Protein AF-A0A4Q4XS55-F1 (afdb_monomer_lite)

Structure (mmCIF, N/CA/C/O backbone):
data_AF-A0A4Q4XS55-F1
#
_entry.id   AF-A0A4Q4XS55-F1
#
loop_
_atom_site.group_PDB
_atom_site.id
_atom_site.type_symbol
_atom_site.label_atom_id
_atom_site.label_alt_id
_atom_site.label_comp_id
_atom_site.label_asym_id
_atom_site.label_entity_id
_atom_site.label_seq_id
_atom_site.pdbx_PDB_ins_code
_atom_site.Cartn_x
_atom_site.Cartn_y
_atom_site.Cartn_z
_atom_site.occupancy
_atom_site.B_iso_or_equiv
_atom_site.auth_seq_id
_atom_site.auth_comp_id
_atom_site.auth_asym_id
_atom_site.auth_atom_id
_atom_site.pdbx_PDB_model_num
ATOM 1 N N . MET A 1 1 ? -3.377 8.162 50.635 1.00 57.84 1 MET A N 1
ATOM 2 C CA . MET A 1 1 ? -3.568 8.774 49.298 1.00 57.84 1 MET A CA 1
ATOM 3 C C . MET A 1 1 ? -2.535 8.314 48.274 1.00 57.84 1 MET A C 1
ATOM 5 O O . MET A 1 1 ? -2.920 7.920 47.184 1.00 57.84 1 MET A O 1
ATOM 9 N N . GLU A 1 2 ? -1.249 8.269 48.618 1.00 65.62 2 GLU A N 1
ATOM 10 C CA . GLU A 1 2 ? -0.153 7.950 47.685 1.00 65.62 2 GLU A CA 1
ATOM 11 C C . GLU A 1 2 ? -0.251 6.569 46.993 1.00 65.62 2 GLU A C 1
ATOM 13 O O . GLU A 1 2 ? 0.018 6.439 45.800 1.00 65.62 2 GLU A O 1
ATOM 18 N N . LYS A 1 3 ? -0.722 5.535 47.710 1.00 62.97 3 LYS A N 1
ATOM 19 C CA . LYS A 1 3 ? -0.968 4.198 47.132 1.00 62.97 3 LYS A CA 1
ATOM 20 C C . LYS A 1 3 ? -2.084 4.194 46.081 1.00 62.97 3 LYS A C 1
ATOM 22 O O . LYS A 1 3 ? -1.952 3.507 45.076 1.00 62.97 3 LYS A O 1
ATOM 27 N N . LEU A 1 4 ? -3.148 4.976 46.283 1.00 60.25 4 LEU A N 1
ATOM 28 C CA . LEU A 1 4 ? -4.263 5.077 45.332 1.00 60.25 4 LEU A CA 1
ATOM 29 C C . LEU A 1 4 ? -3.828 5.777 44.042 1.00 60.25 4 LEU A C 1
ATOM 31 O O . LEU A 1 4 ? -4.192 5.325 42.964 1.00 60.25 4 LEU A O 1
ATOM 35 N N . ILE A 1 5 ? -2.981 6.804 44.145 1.00 70.75 5 ILE A N 1
ATOM 36 C CA . ILE A 1 5 ? -2.428 7.526 42.990 1.00 70.75 5 ILE A CA 1
ATOM 37 C C . ILE A 1 5 ? -1.509 6.617 42.163 1.00 70.75 5 ILE A C 1
ATOM 39 O O . ILE A 1 5 ? -1.615 6.598 40.941 1.00 70.75 5 ILE A O 1
ATOM 43 N N . LYS A 1 6 ? -0.663 5.794 42.801 1.00 67.81 6 LYS A N 1
ATOM 44 C CA . LYS A 1 6 ? 0.163 4.797 42.090 1.00 67.81 6 LYS A CA 1
ATOM 45 C C . LYS A 1 6 ? -0.668 3.711 41.403 1.00 67.81 6 LYS A C 1
ATOM 47 O O . LYS A 1 6 ? -0.314 3.297 40.303 1.00 67.81 6 LYS A O 1
ATOM 52 N N . VAL A 1 7 ? -1.764 3.262 42.019 1.00 64.25 7 VAL A N 1
ATOM 53 C CA . VAL A 1 7 ? -2.689 2.290 41.408 1.00 64.25 7 VAL A CA 1
ATOM 54 C C . VAL A 1 7 ? -3.425 2.915 40.221 1.00 64.25 7 VAL A C 1
ATOM 56 O O . VAL A 1 7 ? -3.478 2.299 39.162 1.00 64.25 7 VAL A O 1
ATOM 59 N N . PHE A 1 8 ? -3.905 4.155 40.350 1.00 55.75 8 PHE A N 1
ATOM 60 C CA . PHE A 1 8 ? -4.540 4.885 39.249 1.00 55.75 8 PHE A CA 1
ATOM 61 C C . PHE A 1 8 ? -3.567 5.170 38.102 1.00 55.75 8 PHE A C 1
ATOM 63 O O . PHE A 1 8 ? -3.923 4.963 36.950 1.00 55.75 8 PHE A O 1
ATOM 70 N N . ALA A 1 9 ? -2.329 5.574 38.395 1.00 56.72 9 ALA A N 1
ATOM 71 C CA . ALA A 1 9 ? -1.297 5.795 37.383 1.00 56.72 9 ALA A CA 1
ATOM 72 C C . ALA A 1 9 ? -0.903 4.491 36.673 1.00 56.72 9 ALA A C 1
ATOM 74 O O . ALA A 1 9 ? -0.764 4.477 35.453 1.00 56.72 9 ALA A O 1
ATOM 75 N N . LYS A 1 10 ? -0.796 3.376 37.410 1.00 55.19 10 LYS A N 1
ATOM 76 C CA . LYS A 1 10 ? -0.511 2.059 36.830 1.00 55.19 10 LYS A CA 1
ATOM 77 C C . LYS A 1 10 ? -1.661 1.574 35.943 1.00 55.19 10 LYS A C 1
ATOM 79 O O . LYS A 1 10 ? -1.410 1.207 34.802 1.00 55.19 10 LYS A O 1
ATOM 84 N N . LEU A 1 11 ? -2.910 1.684 36.401 1.00 51.47 11 LEU A N 1
ATOM 85 C CA . LEU A 1 11 ? -4.104 1.366 35.604 1.00 51.47 11 LEU A CA 1
ATOM 86 C C . LEU A 1 11 ? -4.275 2.304 34.398 1.00 51.47 11 LEU A C 1
ATOM 88 O O . LEU A 1 11 ? -4.671 1.852 33.328 1.00 51.47 11 LEU A O 1
ATOM 92 N N . SER A 1 12 ? -3.922 3.585 34.539 1.00 49.00 12 SER A N 1
ATOM 93 C CA . SER A 1 12 ? -3.910 4.568 33.451 1.00 49.00 12 SER A CA 1
ATOM 94 C C . SER A 1 12 ? -2.837 4.236 32.410 1.00 49.00 12 SER A C 1
ATOM 96 O O . SER A 1 12 ? -3.116 4.328 31.218 1.00 49.00 12 SER A O 1
ATOM 98 N N . SER A 1 13 ? -1.654 3.773 32.828 1.00 50.62 13 SER A N 1
ATOM 99 C CA . SER A 1 13 ? -0.593 3.311 31.916 1.00 50.62 13 SER A CA 1
ATOM 100 C C . SER A 1 13 ? -0.907 1.953 31.270 1.00 50.62 13 SER A C 1
ATOM 102 O O . SER A 1 13 ? -0.564 1.723 30.119 1.00 50.62 13 SER A O 1
ATOM 104 N N . GLU A 1 14 ? -1.647 1.072 31.951 1.00 44.12 14 GLU A N 1
ATOM 105 C CA . GLU A 1 14 ? -2.181 -0.173 31.369 1.00 44.12 14 GLU A CA 1
ATOM 106 C C . GLU A 1 14 ? -3.331 0.120 30.378 1.00 44.12 14 GLU A C 1
ATOM 108 O O . GLU A 1 14 ? -3.608 -0.663 29.464 1.00 44.12 14 GLU A O 1
ATOM 113 N N . SER A 1 15 ? -3.994 1.275 30.548 1.00 46.34 15 SER A N 1
ATOM 114 C CA . SER A 1 15 ? -5.015 1.827 29.649 1.00 46.34 15 SER A CA 1
ATOM 115 C C . SER A 1 15 ? -4.449 2.625 28.469 1.00 46.34 15 SER A C 1
ATOM 117 O O . SER A 1 15 ? -5.189 2.857 27.510 1.00 46.34 15 SER A O 1
ATOM 119 N N . GLU A 1 16 ? -3.130 2.877 28.424 1.00 45.38 16 GLU A N 1
ATOM 120 C CA . GLU A 1 16 ? -2.386 3.018 27.159 1.00 45.38 16 GLU A CA 1
ATOM 121 C C . GLU A 1 16 ? -2.316 1.654 26.452 1.00 45.38 16 GLU A C 1
ATOM 123 O O . GLU A 1 16 ? -1.281 1.172 25.986 1.00 45.38 16 GLU A O 1
ATOM 128 N N . ARG A 1 17 ? -3.470 0.987 26.353 1.00 49.78 17 ARG A N 1
ATOM 129 C CA . ARG A 1 17 ? -3.701 -0.078 25.400 1.00 49.78 17 ARG A CA 1
ATOM 130 C C . ARG A 1 17 ? -3.258 0.502 24.078 1.00 49.78 17 ARG A C 1
ATOM 132 O O . ARG A 1 17 ? -3.856 1.476 23.625 1.00 49.78 17 ARG A O 1
ATOM 139 N N . LYS A 1 18 ? -2.206 -0.081 23.497 1.00 51.03 18 LYS A N 1
ATOM 140 C CA . LYS A 1 18 ? -1.834 0.081 22.090 1.00 51.03 18 LYS A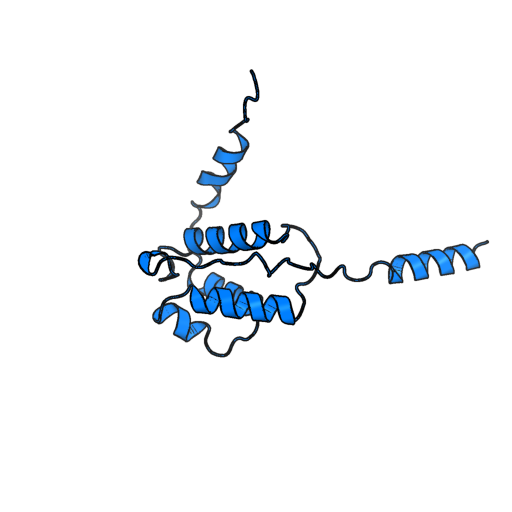 CA 1
ATOM 141 C C . LYS A 1 18 ? -3.144 0.118 21.314 1.00 51.03 18 LYS A C 1
ATOM 143 O O . LYS A 1 18 ? -3.775 -0.927 21.151 1.00 51.03 18 LYS A O 1
ATOM 148 N N . LYS A 1 19 ? -3.624 1.316 20.971 1.00 56.16 19 LYS A N 1
ATOM 149 C CA . LYS A 1 19 ? -4.870 1.453 20.228 1.00 56.16 19 LYS A CA 1
ATOM 150 C C . LYS A 1 19 ? -4.543 0.771 18.918 1.00 56.16 19 LYS A C 1
ATOM 152 O O . LYS A 1 19 ? -3.630 1.198 18.233 1.00 56.16 19 LYS A O 1
ATOM 157 N N . ASN A 1 20 ? -5.136 -0.379 18.648 1.00 55.50 20 ASN A N 1
ATOM 158 C CA . ASN A 1 20 ? -5.002 -0.963 17.327 1.00 55.50 20 ASN A CA 1
ATOM 159 C C . ASN A 1 20 ? -5.863 -0.098 16.407 1.00 55.50 20 ASN A C 1
ATOM 161 O O . ASN A 1 20 ? -6.996 0.230 16.771 1.00 55.50 20 ASN A O 1
ATOM 165 N N . THR A 1 21 ? -5.332 0.294 15.251 1.00 64.06 21 THR A N 1
ATOM 166 C CA . THR A 1 21 ? -6.159 0.928 14.224 1.00 64.06 21 THR A CA 1
ATOM 167 C C . THR A 1 21 ? -7.063 -0.162 13.683 1.00 64.06 21 THR A C 1
ATOM 169 O O . THR A 1 21 ? -6.572 -1.130 13.110 1.00 64.06 21 THR A O 1
ATOM 172 N N . TYR A 1 22 ? -8.368 -0.034 13.889 1.00 66.12 22 TYR A N 1
ATOM 173 C CA . TYR A 1 22 ? -9.334 -0.890 13.215 1.00 66.12 22 TYR A CA 1
ATOM 174 C C . TYR A 1 22 ? -9.725 -0.197 11.916 1.00 66.12 22 TYR A C 1
ATOM 176 O O . TYR A 1 22 ? -10.460 0.786 11.935 1.00 66.12 22 TYR A O 1
ATOM 184 N N . LEU A 1 23 ? -9.166 -0.68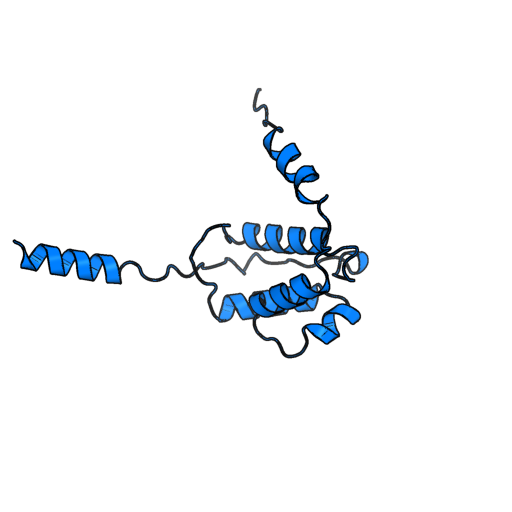1 10.808 1.00 81.69 23 LEU A N 1
ATOM 185 C CA . LEU A 1 23 ? -9.483 -0.179 9.476 1.00 81.69 23 LEU A CA 1
ATOM 186 C C . LEU A 1 23 ? -10.793 -0.795 8.985 1.00 81.69 23 LEU A C 1
ATOM 188 O O . LEU A 1 23 ? -11.012 -2.006 9.126 1.00 81.69 23 LEU A O 1
ATOM 192 N N . ASP A 1 24 ? -11.642 0.020 8.367 1.00 85.94 24 ASP A N 1
ATOM 193 C CA . ASP A 1 24 ? -12.903 -0.447 7.795 1.00 85.94 24 ASP A CA 1
ATOM 194 C C . ASP A 1 24 ? -12.689 -1.063 6.408 1.00 85.94 24 ASP A C 1
ATOM 196 O O . ASP A 1 24 ? -13.014 -0.507 5.358 1.00 85.94 24 ASP A O 1
ATOM 200 N N . TRP A 1 25 ? -12.115 -2.264 6.410 1.00 88.00 25 TRP A N 1
ATOM 201 C CA . TRP A 1 25 ? -11.822 -3.010 5.189 1.00 88.00 25 TRP A CA 1
ATOM 202 C C . TRP A 1 25 ? -13.056 -3.374 4.361 1.00 88.00 25 TRP A C 1
ATOM 204 O O . TRP A 1 25 ? -12.888 -3.793 3.218 1.00 88.00 25 TRP A O 1
ATOM 214 N N . LYS 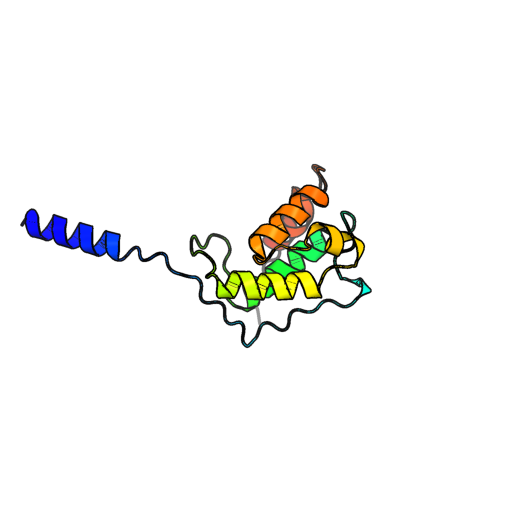A 1 26 ? -14.277 -3.245 4.900 1.00 86.75 26 LYS A N 1
ATOM 215 C CA . LYS A 1 26 ? -15.510 -3.500 4.139 1.00 86.75 26 LYS A CA 1
ATOM 216 C C . LYS A 1 26 ? -15.619 -2.568 2.929 1.00 86.75 26 LYS A C 1
ATOM 218 O O . LYS A 1 26 ? -16.174 -2.969 1.912 1.00 86.75 26 LYS A O 1
ATOM 223 N N . TYR A 1 27 ? -15.071 -1.359 3.040 1.00 79.75 27 TYR A N 1
ATOM 224 C CA . TYR A 1 27 ? -15.095 -0.341 1.990 1.00 79.75 27 TYR A CA 1
ATOM 225 C C . TYR A 1 27 ? -13.745 -0.187 1.277 1.00 79.75 27 TYR A C 1
ATOM 227 O O . TYR A 1 27 ? -13.547 0.769 0.534 1.00 79.75 27 TYR A O 1
ATOM 235 N N . PHE A 1 28 ? -12.804 -1.114 1.490 1.00 86.06 28 PHE A N 1
ATOM 236 C CA . PHE A 1 28 ? -11.510 -1.092 0.813 1.00 86.06 28 PHE A CA 1
ATOM 237 C C . PHE A 1 28 ? -11.582 -1.855 -0.517 1.00 86.06 28 PHE A C 1
ATOM 239 O O . PHE A 1 28 ? -11.294 -3.052 -0.572 1.00 86.06 28 PHE A O 1
ATOM 246 N N . ASP A 1 29 ? -11.946 -1.171 -1.599 1.00 84.19 29 ASP A N 1
ATOM 247 C CA . ASP A 1 29 ? -12.015 -1.732 -2.958 1.00 84.19 29 ASP A CA 1
ATOM 248 C C . ASP A 1 29 ? -10.816 -1.338 -3.844 1.00 84.19 29 ASP A C 1
ATOM 250 O O . ASP A 1 29 ? -10.854 -1.465 -5.069 1.00 84.19 29 ASP A O 1
ATOM 254 N N . PHE A 1 30 ? -9.724 -0.883 -3.219 1.00 89.19 30 PHE A N 1
ATOM 255 C CA . PHE A 1 30 ? -8.578 -0.296 -3.904 1.00 89.19 30 PHE A CA 1
ATOM 256 C C . PHE A 1 30 ? -7.955 -1.225 -4.949 1.00 89.19 30 PHE A C 1
ATOM 258 O O . PHE A 1 30 ? -7.210 -2.169 -4.649 1.00 89.19 30 PHE A O 1
ATOM 265 N N . LYS A 1 31 ? -8.205 -0.892 -6.213 1.00 91.75 31 LYS A N 1
ATOM 266 C CA . LYS A 1 31 ? -7.636 -1.575 -7.365 1.00 91.75 31 LYS A CA 1
ATOM 267 C C . LYS A 1 31 ? -7.337 -0.569 -8.463 1.00 91.75 31 LYS A C 1
ATOM 269 O O . LYS A 1 31 ? -8.221 0.074 -9.021 1.00 91.75 31 LYS A O 1
ATOM 274 N N . LEU A 1 32 ? -6.065 -0.455 -8.793 1.00 92.00 32 LEU A N 1
ATOM 275 C CA . LEU A 1 32 ? -5.577 0.338 -9.899 1.00 92.00 32 LEU A CA 1
ATOM 276 C C . LEU A 1 32 ? -5.819 -0.406 -11.213 1.00 92.00 32 LEU A C 1
ATOM 278 O O . LEU A 1 32 ? -5.734 -1.634 -11.296 1.00 92.00 32 LEU A O 1
ATOM 282 N N . SER A 1 33 ? -6.073 0.363 -12.270 1.00 92.94 33 SER A N 1
ATOM 283 C CA . SER A 1 33 ? -6.014 -0.162 -13.635 1.00 92.94 33 SER A CA 1
ATOM 284 C C . SER A 1 33 ? -4.610 -0.693 -13.941 1.00 92.94 33 SER A C 1
ATOM 286 O O . SER A 1 33 ? -3.623 -0.247 -13.355 1.00 92.94 33 SER A O 1
ATOM 288 N N . GLU A 1 34 ? -4.488 -1.621 -14.890 1.00 91.12 34 GLU A N 1
ATOM 289 C CA . GLU A 1 34 ? -3.199 -2.262 -15.189 1.00 91.12 34 GLU A CA 1
ATOM 290 C C . GLU A 1 34 ? -2.099 -1.268 -15.576 1.00 91.12 34 GLU A C 1
ATOM 292 O O . GLU A 1 34 ? -0.933 -1.452 -15.219 1.00 91.12 34 GLU A O 1
ATOM 297 N N . LYS A 1 35 ? -2.467 -0.185 -16.272 1.00 90.38 35 LYS A N 1
ATOM 298 C CA . LYS A 1 35 ? -1.562 0.920 -16.624 1.00 90.38 35 LYS A CA 1
ATOM 299 C C . LYS A 1 35 ? -1.044 1.700 -15.409 1.00 90.38 35 LYS A C 1
ATOM 301 O O . LYS A 1 35 ? 0.037 2.265 -15.484 1.00 90.38 35 LYS A O 1
ATOM 306 N N . ASN A 1 36 ? -1.784 1.697 -14.301 1.00 91.31 36 ASN A N 1
ATOM 307 C CA . ASN A 1 36 ? -1.461 2.452 -13.089 1.00 91.31 36 ASN A CA 1
ATOM 308 C C . ASN A 1 36 ? -0.813 1.586 -11.994 1.00 91.31 36 ASN A C 1
ATOM 310 O O . ASN A 1 36 ? -0.351 2.132 -10.994 1.00 91.31 36 ASN A O 1
ATOM 314 N N . ARG A 1 37 ? -0.768 0.253 -12.151 1.00 95.75 37 ARG A N 1
ATOM 315 C CA . ARG A 1 37 ? -0.037 -0.640 -11.233 1.00 95.75 37 ARG A CA 1
ATOM 316 C C . ARG A 1 37 ? 1.442 -0.255 -11.160 1.00 95.75 37 ARG A C 1
ATOM 318 O O . ARG A 1 37 ? 2.012 0.224 -12.143 1.00 95.75 37 ARG A O 1
ATOM 325 N N . LEU A 1 38 ? 2.078 -0.513 -10.018 1.00 95.38 38 LEU A N 1
ATOM 326 C CA . LEU A 1 38 ? 3.497 -0.208 -9.827 1.00 95.38 38 LEU A CA 1
ATOM 327 C C . LEU A 1 38 ? 4.342 -0.918 -10.888 1.00 95.38 38 LEU A C 1
ATOM 329 O O . LEU A 1 38 ? 4.257 -2.140 -11.026 1.00 95.38 38 LEU A O 1
ATOM 333 N N . GLN A 1 39 ? 5.155 -0.152 -11.610 1.00 93.25 39 GLN A N 1
ATOM 334 C CA . GLN A 1 39 ? 6.063 -0.656 -12.640 1.00 93.25 39 GLN A CA 1
ATOM 335 C C . GLN A 1 39 ? 7.527 -0.513 -12.219 1.00 93.25 39 GLN A C 1
ATOM 337 O O . GLN A 1 39 ? 8.353 -1.337 -12.605 1.00 93.25 39 GLN A O 1
ATOM 342 N N . GLY A 1 40 ? 7.844 0.499 -11.416 1.00 89.62 40 GLY A N 1
ATOM 343 C CA . GLY A 1 40 ? 9.191 0.753 -10.931 1.00 89.62 40 GLY A CA 1
ATOM 344 C C . GLY A 1 40 ? 9.306 2.167 -10.377 1.00 89.62 40 GLY A C 1
ATOM 345 O O . GLY A 1 40 ? 8.319 2.762 -9.947 1.00 89.62 40 GLY A O 1
ATOM 346 N N . SER A 1 41 ? 10.514 2.726 -10.405 1.00 90.25 41 SER A N 1
ATOM 347 C CA . SER A 1 41 ? 10.784 4.069 -9.878 1.00 90.25 41 SER A CA 1
ATOM 348 C C . SER A 1 41 ? 10.037 5.186 -10.612 1.00 90.25 41 SER A C 1
ATOM 350 O O . SER A 1 41 ? 9.704 6.198 -10.003 1.00 90.25 41 SER A O 1
ATOM 352 N N . ASN A 1 42 ? 9.712 4.993 -11.895 1.00 89.44 42 ASN A N 1
ATOM 353 C CA . ASN A 1 42 ? 9.026 5.983 -12.729 1.00 89.44 42 ASN A CA 1
ATOM 354 C C . ASN A 1 42 ? 7.620 6.358 -12.228 1.00 89.44 42 ASN A C 1
ATOM 356 O O . ASN A 1 42 ? 7.184 7.485 -12.443 1.00 89.44 42 ASN A O 1
ATOM 360 N N . ASN A 1 43 ? 6.906 5.433 -11.579 1.00 92.00 43 ASN A N 1
ATOM 361 C CA . ASN A 1 43 ? 5.553 5.661 -11.072 1.00 92.00 43 ASN A CA 1
ATOM 362 C C . ASN A 1 43 ? 5.405 5.399 -9.567 1.00 92.00 43 ASN A C 1
ATOM 364 O O . ASN A 1 43 ? 4.283 5.395 -9.059 1.00 92.00 43 ASN A O 1
ATOM 368 N N . TRP A 1 44 ? 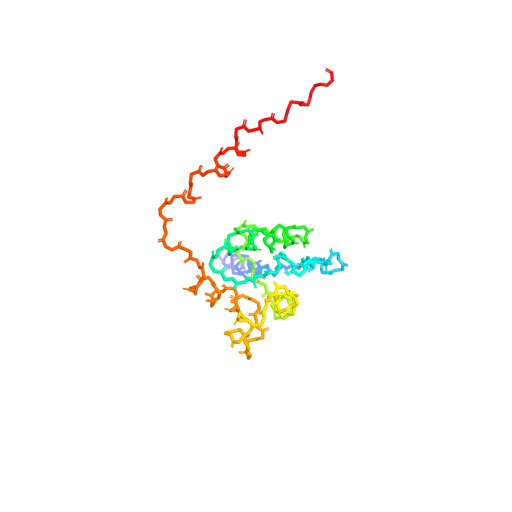6.522 5.225 -8.853 1.00 91.56 44 TRP A N 1
ATOM 369 C CA . TRP A 1 44 ? 6.550 4.924 -7.423 1.00 91.56 44 TRP A CA 1
ATOM 370 C C . TRP A 1 44 ? 5.765 5.931 -6.578 1.00 91.56 44 TRP A C 1
ATOM 372 O O . TRP A 1 44 ? 4.886 5.529 -5.821 1.00 91.56 44 TRP A O 1
ATOM 382 N N . GLU A 1 45 ? 6.029 7.232 -6.720 1.00 89.88 45 GLU A N 1
ATOM 383 C CA . GLU A 1 45 ? 5.372 8.244 -5.881 1.00 89.88 45 GLU A CA 1
ATOM 384 C C . GLU A 1 45 ? 3.863 8.333 -6.123 1.00 89.88 45 GLU A C 1
ATOM 386 O O . GLU A 1 45 ? 3.088 8.443 -5.171 1.00 89.88 45 GLU A O 1
ATOM 391 N N . ILE A 1 46 ? 3.432 8.223 -7.383 1.00 91.25 46 ILE A N 1
ATOM 392 C CA . ILE A 1 46 ? 2.008 8.215 -7.743 1.00 91.25 46 ILE A CA 1
ATOM 393 C C . ILE A 1 46 ? 1.335 6.977 -7.143 1.00 91.25 46 ILE A C 1
ATOM 395 O O . ILE A 1 46 ? 0.282 7.078 -6.513 1.00 91.25 46 ILE A O 1
ATOM 399 N N . TRP A 1 47 ? 1.966 5.810 -7.288 1.00 93.88 47 TRP A N 1
ATOM 400 C CA . TRP A 1 47 ? 1.456 4.557 -6.742 1.00 93.88 47 TRP A CA 1
ATOM 401 C C . TRP A 1 47 ? 1.374 4.589 -5.209 1.00 93.88 47 TRP A C 1
ATOM 403 O O . TRP A 1 47 ? 0.334 4.257 -4.637 1.00 93.88 47 TRP A O 1
ATOM 413 N N . LYS A 1 48 ? 2.437 5.055 -4.542 1.00 90.69 48 LYS A N 1
ATOM 414 C CA . LYS A 1 48 ? 2.512 5.203 -3.081 1.00 90.69 48 LYS A CA 1
ATOM 415 C C . LYS A 1 48 ? 1.420 6.142 -2.573 1.00 90.69 48 LYS A C 1
ATOM 417 O O . LYS A 1 48 ? 0.743 5.821 -1.599 1.00 90.69 48 LYS A O 1
ATOM 422 N N . THR A 1 49 ? 1.211 7.267 -3.254 1.00 90.12 49 THR A N 1
ATOM 423 C CA . THR A 1 49 ? 0.149 8.227 -2.918 1.00 90.12 49 THR A CA 1
ATOM 424 C C . THR A 1 49 ? -1.234 7.589 -3.032 1.00 90.12 49 THR A C 1
ATOM 426 O O . THR A 1 49 ? -2.050 7.739 -2.127 1.00 90.12 49 THR A O 1
ATOM 429 N N . ALA A 1 50 ? -1.493 6.817 -4.090 1.00 92.50 50 ALA A N 1
ATOM 430 C CA . ALA A 1 50 ? -2.776 6.138 -4.268 1.00 92.50 50 ALA A CA 1
ATOM 431 C C . ALA A 1 50 ? -3.059 5.114 -3.151 1.00 92.50 50 ALA A C 1
ATOM 433 O O . ALA A 1 50 ? -4.166 5.081 -2.614 1.00 92.50 50 ALA A O 1
ATOM 434 N N . VAL A 1 51 ? -2.050 4.327 -2.756 1.00 90.62 51 VAL A N 1
ATOM 435 C CA . VAL A 1 51 ? -2.150 3.391 -1.621 1.00 90.62 51 VAL A CA 1
ATOM 436 C C . VAL A 1 51 ? -2.467 4.137 -0.322 1.00 90.62 51 VAL A C 1
ATOM 438 O O . VAL A 1 51 ? -3.337 3.709 0.436 1.00 90.62 51 VAL A O 1
ATOM 441 N N . TRP A 1 52 ? -1.800 5.268 -0.074 1.00 89.38 52 TRP A N 1
ATOM 442 C CA . TRP A 1 52 ? -2.051 6.088 1.112 1.00 89.38 52 TRP A CA 1
ATOM 443 C C . TRP A 1 52 ? -3.467 6.657 1.152 1.00 89.38 52 TRP A C 1
ATOM 445 O O . TRP A 1 52 ? -4.135 6.546 2.179 1.00 89.38 52 TRP A O 1
ATOM 455 N N . VAL A 1 53 ? -3.950 7.218 0.043 1.00 88.94 53 VAL A N 1
ATOM 456 C CA . VAL A 1 53 ? -5.317 7.752 -0.061 1.00 88.94 53 VAL A CA 1
ATOM 457 C C . VAL A 1 53 ? -6.353 6.662 0.207 1.00 88.94 53 VAL A C 1
ATOM 459 O O . VAL A 1 53 ? -7.289 6.884 0.974 1.00 88.94 53 VAL A O 1
ATOM 462 N N . ALA A 1 54 ? -6.157 5.466 -0.349 1.00 90.88 54 ALA A N 1
ATOM 463 C CA . ALA A 1 54 ? -7.046 4.337 -0.102 1.00 90.88 54 ALA A CA 1
ATOM 464 C C . ALA A 1 54 ? -7.058 3.902 1.370 1.00 90.88 54 ALA A C 1
ATOM 466 O O . ALA A 1 54 ? -8.113 3.598 1.922 1.00 90.88 54 ALA A O 1
ATOM 467 N N . LEU A 1 55 ? -5.896 3.893 2.028 1.00 87.81 55 LEU A N 1
ATOM 468 C CA . LEU A 1 55 ? -5.807 3.593 3.456 1.00 87.81 55 LEU A CA 1
ATOM 469 C C . LEU A 1 55 ? -6.518 4.656 4.300 1.00 87.81 55 LEU A C 1
ATOM 471 O O . LEU A 1 55 ? -7.250 4.306 5.228 1.00 87.81 55 LEU A O 1
ATOM 475 N N . MET A 1 56 ? -6.352 5.939 3.966 1.00 86.12 56 MET A N 1
ATOM 476 C CA . MET A 1 56 ? -7.050 7.029 4.655 1.00 86.12 56 MET A CA 1
ATOM 477 C C . MET A 1 56 ? -8.568 6.928 4.515 1.00 86.12 56 MET A C 1
ATOM 479 O O . MET A 1 56 ? -9.286 7.156 5.490 1.00 86.12 56 MET A O 1
ATOM 483 N N . ALA A 1 57 ? -9.058 6.513 3.344 1.00 88.75 57 ALA A N 1
ATOM 484 C CA . ALA A 1 57 ? -10.485 6.318 3.098 1.00 88.75 57 ALA A CA 1
ATOM 485 C C . ALA A 1 57 ? -11.120 5.269 4.030 1.00 88.75 57 ALA A C 1
ATOM 487 O O . ALA A 1 57 ? -12.298 5.379 4.358 1.00 88.75 57 ALA A O 1
ATOM 488 N N . VAL A 1 58 ? -10.341 4.294 4.512 1.00 88.38 58 VAL A N 1
ATOM 489 C CA . VAL A 1 58 ? -10.809 3.261 5.455 1.00 88.38 58 VAL A CA 1
ATOM 490 C C . VAL A 1 58 ? -10.389 3.516 6.900 1.00 88.38 58 VAL A C 1
ATOM 492 O O . VAL A 1 58 ? -10.426 2.615 7.740 1.00 88.38 58 VAL A O 1
ATOM 495 N N . GLY A 1 59 ? -10.010 4.758 7.202 1.00 85.19 59 GLY A N 1
ATOM 496 C CA . GLY A 1 59 ? -9.769 5.223 8.563 1.00 85.19 59 GLY A CA 1
ATOM 497 C C . GLY A 1 59 ? -8.319 5.138 9.029 1.00 85.19 59 GLY A C 1
ATOM 498 O O . GLY A 1 59 ? -8.071 5.349 10.215 1.00 85.19 59 GLY A O 1
ATOM 499 N N . TYR A 1 60 ? -7.356 4.870 8.141 1.00 84.31 60 TYR A N 1
ATOM 500 C CA . TYR A 1 60 ? -5.947 5.053 8.487 1.00 84.31 60 TYR A CA 1
ATOM 501 C C . TYR A 1 60 ? -5.653 6.547 8.659 1.00 84.31 60 TYR A C 1
ATOM 503 O O . TYR A 1 60 ? -6.014 7.354 7.806 1.00 84.31 60 TYR A O 1
ATOM 511 N N . ARG A 1 61 ? -4.976 6.938 9.736 1.00 77.50 61 ARG A N 1
ATOM 512 C CA . ARG A 1 61 ? -4.561 8.328 9.953 1.00 77.50 61 ARG A CA 1
ATOM 513 C C . ARG A 1 61 ? -3.049 8.3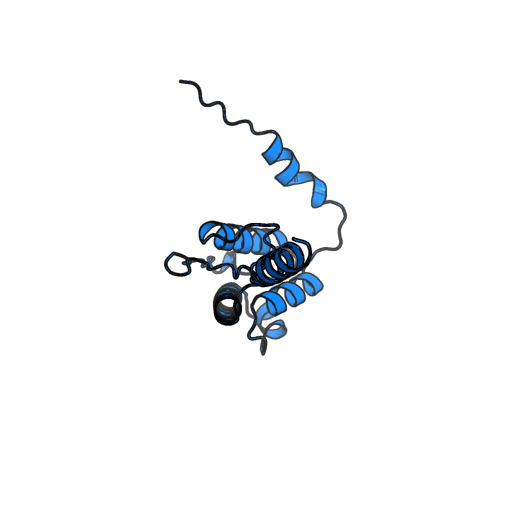95 10.047 1.00 77.50 61 ARG A C 1
ATOM 515 O O . ARG A 1 61 ? -2.425 7.566 10.704 1.00 77.50 61 ARG A O 1
ATOM 522 N N . ASP A 1 62 ? -2.459 9.373 9.371 1.00 62.62 62 ASP A N 1
ATOM 523 C CA . ASP A 1 62 ? -1.032 9.635 9.523 1.00 62.62 62 ASP A CA 1
ATOM 524 C C . ASP A 1 62 ? -0.741 10.120 10.953 1.00 62.62 62 ASP A C 1
ATOM 526 O O . ASP A 1 62 ? -1.532 10.856 11.545 1.00 62.62 62 ASP A O 1
ATOM 530 N N . GLY A 1 63 ? 0.360 9.652 11.537 1.00 54.44 63 GLY A N 1
ATOM 531 C CA . GLY A 1 63 ? 0.706 9.919 12.938 1.00 54.44 63 GLY A CA 1
ATOM 532 C C . GLY A 1 63 ? -0.034 9.075 13.986 1.00 54.44 63 GLY A C 1
ATOM 533 O O . GLY A 1 63 ? 0.291 9.183 15.171 1.00 54.44 63 GLY A O 1
ATOM 534 N N . ASP A 1 64 ? -0.959 8.191 13.594 1.00 53.25 64 ASP A N 1
ATOM 535 C CA . ASP A 1 64 ? -1.487 7.195 14.522 1.00 53.25 64 ASP A CA 1
ATOM 536 C C . ASP A 1 64 ? -0.350 6.230 14.906 1.00 53.25 64 ASP A C 1
ATOM 538 O O . ASP A 1 64 ? 0.116 5.405 14.122 1.00 53.25 64 ASP A O 1
ATOM 542 N N . SER A 1 65 ? 0.085 6.290 16.167 1.00 49.91 65 SER A N 1
ATOM 543 C CA . SER A 1 65 ? 0.984 5.296 16.784 1.00 49.91 65 SER A CA 1
ATOM 544 C C . SER A 1 65 ? 0.361 3.893 16.858 1.00 49.91 65 SER A C 1
ATOM 546 O O . SER A 1 65 ? 0.994 2.920 17.293 1.00 49.91 65 SER A O 1
ATOM 548 N N . ALA A 1 66 ? -0.898 3.798 16.442 1.00 59.31 66 ALA A N 1
ATOM 549 C CA . ALA A 1 66 ? -1.693 2.609 16.398 1.00 59.31 66 ALA A CA 1
ATOM 550 C C . ALA A 1 66 ? -1.114 1.612 15.388 1.00 59.31 66 ALA A C 1
ATOM 552 O O . ALA A 1 66 ? -1.002 1.835 14.183 1.00 59.31 66 ALA A O 1
ATOM 553 N N . LYS A 1 67 ? -0.666 0.475 15.918 1.00 70.69 67 LYS A N 1
ATOM 554 C CA . LYS A 1 67 ? -0.075 -0.580 15.101 1.00 70.69 67 LYS A CA 1
ATOM 555 C C . LYS A 1 67 ? -1.194 -1.267 14.330 1.00 70.69 67 LYS A C 1
ATOM 557 O O . LYS A 1 67 ? -2.140 -1.758 14.941 1.00 70.69 67 LYS A O 1
ATOM 562 N N . LEU A 1 68 ? -1.026 -1.384 13.013 1.00 82.06 68 LEU A N 1
ATOM 563 C CA . LEU A 1 68 ? -1.828 -2.299 12.202 1.00 82.06 68 LEU A CA 1
ATOM 564 C C . LEU A 1 68 ? -1.819 -3.693 12.842 1.00 82.06 68 LEU A C 1
ATOM 566 O O . LEU A 1 68 ? -0.743 -4.212 13.198 1.00 82.06 68 LEU A O 1
ATOM 570 N N . THR A 1 69 ? -2.999 -4.300 12.962 1.00 85.25 69 THR A N 1
ATOM 571 C CA . THR A 1 69 ? -3.118 -5.683 13.428 1.00 85.25 69 THR A CA 1
ATOM 572 C C . THR A 1 69 ? -2.453 -6.638 12.431 1.00 85.25 69 THR A C 1
ATOM 574 O O . THR A 1 69 ? -2.076 -6.264 11.317 1.00 85.25 69 THR A O 1
ATOM 577 N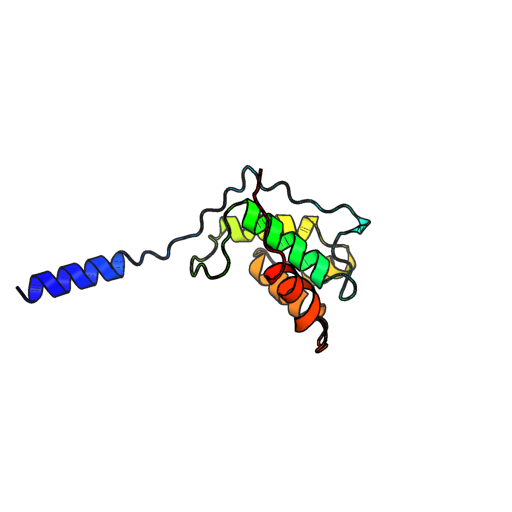 N . TYR A 1 70 ? -2.278 -7.904 12.819 1.00 86.19 70 TYR A N 1
ATOM 578 C CA . TYR A 1 70 ? -1.777 -8.919 11.888 1.00 86.19 70 TYR A CA 1
ATOM 579 C C . TYR A 1 70 ? -2.696 -9.066 10.661 1.00 86.19 70 TYR A C 1
ATOM 581 O O . TYR A 1 70 ? -2.209 -9.146 9.535 1.00 86.19 70 TYR A O 1
ATOM 589 N N . VAL A 1 71 ? -4.015 -9.007 10.876 1.00 89.00 71 VAL A N 1
ATOM 590 C CA . VAL A 1 71 ? -5.020 -9.094 9.810 1.00 89.00 71 VAL A CA 1
ATOM 591 C C . VAL A 1 71 ? -4.938 -7.887 8.876 1.00 89.00 71 VAL A C 1
ATOM 593 O O . VAL A 1 71 ? -4.928 -8.071 7.662 1.00 89.00 71 VAL A O 1
ATOM 596 N N . ASP A 1 72 ? -4.801 -6.670 9.408 1.00 88.62 72 ASP A N 1
ATOM 597 C CA . ASP A 1 72 ? -4.663 -5.464 8.575 1.00 88.62 72 ASP A CA 1
ATOM 598 C C . ASP A 1 72 ? -3.407 -5.522 7.705 1.00 88.62 72 ASP A C 1
ATOM 600 O O . ASP A 1 72 ? -3.436 -5.170 6.528 1.00 88.62 72 ASP A O 1
ATOM 604 N N . LYS A 1 73 ? -2.294 -6.017 8.259 1.00 90.31 73 LYS A N 1
ATOM 605 C CA . LYS A 1 73 ? -1.045 -6.186 7.506 1.00 90.31 73 LYS A CA 1
ATOM 606 C C . LYS A 1 73 ? -1.186 -7.200 6.377 1.00 90.31 73 LYS A C 1
ATOM 608 O O . LYS A 1 73 ? -0.623 -6.960 5.310 1.00 90.31 73 LYS A O 1
ATOM 613 N N . ALA A 1 74 ? -1.910 -8.295 6.599 1.00 92.12 74 ALA A N 1
ATOM 614 C CA . ALA A 1 74 ? -2.168 -9.303 5.573 1.00 92.12 74 ALA A CA 1
ATOM 615 C C . ALA A 1 74 ? -3.113 -8.773 4.482 1.00 92.12 74 ALA A C 1
ATOM 617 O O . ALA A 1 74 ? -2.848 -8.954 3.295 1.00 92.12 74 ALA A O 1
ATOM 618 N N . LYS A 1 75 ? -4.168 -8.041 4.858 1.00 92.69 75 LYS A N 1
ATOM 619 C CA . LYS A 1 75 ? -5.073 -7.388 3.898 1.00 92.69 75 LYS A CA 1
ATOM 620 C C . LYS A 1 75 ? -4.357 -6.326 3.065 1.00 92.69 75 LYS A C 1
ATOM 622 O O . LYS A 1 75 ? -4.512 -6.299 1.848 1.00 92.69 75 LYS A O 1
ATOM 627 N N . LEU A 1 76 ? -3.493 -5.525 3.691 1.00 92.44 76 LEU A N 1
ATOM 628 C CA . LEU A 1 76 ? -2.622 -4.593 2.978 1.00 92.44 76 LEU A CA 1
ATOM 629 C C . LEU A 1 76 ? -1.647 -5.327 2.047 1.00 92.44 76 LEU A C 1
ATOM 631 O O . LEU A 1 76 ? -1.415 -4.862 0.938 1.00 92.44 76 LEU A O 1
ATOM 635 N N . ALA A 1 77 ? -1.095 -6.476 2.458 1.00 93.44 77 ALA A N 1
ATOM 636 C CA . ALA A 1 77 ? -0.249 -7.285 1.579 1.00 93.44 77 ALA A CA 1
ATOM 637 C C . ALA A 1 77 ? -1.017 -7.724 0.327 1.00 93.44 77 ALA A C 1
ATOM 639 O O . ALA A 1 77 ? -0.538 -7.504 -0.782 1.00 93.44 77 ALA A O 1
ATOM 640 N N . ALA A 1 78 ? -2.228 -8.262 0.495 1.00 93.62 78 ALA A N 1
ATOM 641 C CA . ALA A 1 78 ? -3.084 -8.665 -0.619 1.00 93.62 78 ALA A CA 1
ATOM 642 C C . ALA A 1 78 ? -3.404 -7.487 -1.557 1.00 93.62 78 ALA A C 1
ATOM 644 O O . ALA A 1 78 ? -3.303 -7.620 -2.777 1.00 93.62 78 ALA A O 1
ATOM 645 N N . ALA A 1 79 ? -3.718 -6.317 -0.993 1.00 93.69 79 ALA A N 1
ATOM 646 C CA . ALA A 1 79 ? -3.958 -5.102 -1.761 1.00 93.69 79 ALA A CA 1
ATOM 647 C C . ALA A 1 79 ? -2.726 -4.663 -2.561 1.00 93.69 79 ALA A C 1
ATOM 649 O O . ALA A 1 79 ? -2.844 -4.343 -3.741 1.00 93.69 79 ALA A O 1
ATOM 650 N N . VAL A 1 80 ? -1.539 -4.664 -1.951 1.00 93.44 80 VAL A N 1
ATOM 651 C CA . VAL A 1 80 ? -0.301 -4.300 -2.650 1.00 93.44 80 VAL A CA 1
ATOM 652 C C . VAL A 1 80 ? -0.002 -5.299 -3.767 1.00 93.44 80 VAL A C 1
ATOM 654 O O . VAL A 1 80 ? 0.215 -4.877 -4.898 1.00 93.44 80 VAL A O 1
ATOM 657 N N . VAL A 1 81 ? -0.081 -6.604 -3.493 1.00 93.25 81 VAL A N 1
ATOM 658 C CA . VAL A 1 81 ? 0.120 -7.676 -4.486 1.00 93.25 81 VAL A CA 1
ATOM 659 C C . VAL A 1 81 ? -0.823 -7.507 -5.686 1.00 93.25 81 VAL A C 1
ATOM 661 O O . VAL A 1 81 ? -0.387 -7.590 -6.830 1.00 93.25 81 VAL A O 1
ATOM 664 N N . ALA A 1 82 ? -2.094 -7.165 -5.469 1.00 93.75 82 ALA A N 1
ATOM 665 C CA . ALA A 1 82 ? -3.042 -6.922 -6.564 1.00 93.75 82 ALA A CA 1
ATOM 666 C C . ALA A 1 82 ? -2.709 -5.684 -7.432 1.00 93.75 82 ALA A C 1
ATOM 668 O O . ALA A 1 82 ? -3.237 -5.534 -8.543 1.00 93.75 82 ALA A O 1
ATOM 669 N N . ASN A 1 83 ? -1.853 -4.792 -6.925 1.00 95.38 83 ASN A N 1
ATOM 670 C CA . ASN A 1 83 ? -1.573 -3.471 -7.480 1.00 95.38 83 ASN A CA 1
ATOM 671 C C . ASN A 1 83 ? -0.117 -3.272 -7.943 1.00 95.38 83 ASN A C 1
ATOM 673 O O . ASN A 1 83 ? 0.263 -2.146 -8.274 1.00 95.38 83 ASN A O 1
ATOM 677 N N . VAL A 1 84 ? 0.684 -4.335 -8.026 1.00 94.31 84 VAL A N 1
ATOM 678 C CA . VAL A 1 84 ? 2.043 -4.315 -8.596 1.00 94.31 84 VAL A CA 1
ATOM 679 C C . VAL A 1 84 ? 2.117 -5.122 -9.900 1.00 94.31 84 VAL A C 1
ATOM 681 O O . VAL A 1 84 ? 1.319 -6.033 -10.117 1.00 94.31 84 VAL A O 1
ATOM 684 N N . ARG A 1 85 ? 3.043 -4.773 -10.803 1.00 95.12 85 ARG A N 1
ATOM 685 C CA . ARG A 1 85 ? 3.349 -5.562 -12.014 1.00 95.12 85 ARG A CA 1
ATOM 686 C C . ARG A 1 85 ? 4.355 -6.680 -11.720 1.00 95.12 85 ARG A C 1
ATOM 688 O O . ARG A 1 85 ? 4.958 -6.705 -10.654 1.00 95.12 85 ARG A O 1
ATOM 695 N N . GLU A 1 86 ? 4.562 -7.570 -12.690 1.00 92.25 86 GLU A N 1
ATOM 696 C CA . GLU A 1 86 ? 5.438 -8.748 -12.585 1.00 92.25 86 GLU A CA 1
ATOM 697 C C . GLU A 1 86 ? 6.865 -8.424 -12.101 1.00 92.25 86 GLU A C 1
ATOM 699 O O . GLU A 1 86 ? 7.366 -9.083 -11.196 1.00 92.25 86 GLU A O 1
ATOM 704 N N . GLY A 1 87 ? 7.490 -7.357 -12.615 1.00 90.88 87 GLY A N 1
ATOM 705 C CA . GLY A 1 87 ? 8.829 -6.939 -12.177 1.00 90.88 87 GLY A CA 1
ATOM 706 C C . GLY A 1 87 ? 8.896 -6.642 -10.669 1.00 90.88 87 GLY A C 1
ATOM 707 O O . GLY A 1 87 ? 9.603 -7.337 -9.939 1.00 90.88 87 GLY A O 1
ATOM 708 N N . PRO A 1 88 ? 8.125 -5.663 -10.158 1.00 91.19 88 PRO A N 1
ATOM 709 C CA . PRO A 1 88 ? 8.010 -5.436 -8.718 1.00 91.19 88 PRO A CA 1
ATOM 710 C C . PRO A 1 88 ? 7.422 -6.619 -7.925 1.00 91.19 88 PRO A C 1
ATOM 712 O O . PRO A 1 88 ? 7.664 -6.716 -6.726 1.00 91.19 88 PRO A O 1
ATOM 715 N N . MET A 1 89 ? 6.676 -7.538 -8.547 1.00 93.38 89 MET A N 1
ATOM 716 C CA . MET A 1 89 ? 6.163 -8.740 -7.873 1.00 93.38 89 MET A CA 1
ATOM 717 C C . MET A 1 89 ? 7.298 -9.660 -7.412 1.00 93.38 89 MET A C 1
ATOM 719 O O . MET A 1 89 ? 7.267 -10.180 -6.292 1.00 93.38 89 MET A O 1
ATOM 723 N N . ALA A 1 90 ? 8.327 -9.829 -8.245 1.00 92.94 90 ALA A N 1
ATOM 724 C CA . ALA A 1 90 ? 9.452 -10.712 -7.948 1.00 92.94 90 ALA A CA 1
ATOM 725 C C . ALA A 1 90 ? 10.176 -10.328 -6.645 1.00 92.94 90 ALA A C 1
ATOM 727 O O . ALA A 1 90 ? 10.621 -11.200 -5.904 1.00 92.94 90 ALA A O 1
ATOM 728 N N . VAL A 1 91 ? 10.238 -9.030 -6.321 1.00 90.75 91 VAL A N 1
ATOM 729 C CA . VAL A 1 91 ? 10.926 -8.532 -5.115 1.00 90.75 91 VAL A CA 1
ATOM 730 C C . VAL A 1 91 ? 10.065 -8.568 -3.852 1.00 90.75 91 VAL A C 1
ATOM 732 O O . VAL A 1 91 ? 10.603 -8.517 -2.748 1.00 90.75 91 VAL A O 1
ATOM 735 N N . VAL A 1 92 ? 8.739 -8.660 -3.989 1.00 90.88 92 VAL A N 1
ATOM 736 C CA . VAL A 1 92 ? 7.798 -8.703 -2.852 1.00 90.88 92 VAL A CA 1
ATOM 737 C C . VAL A 1 92 ? 7.255 -10.108 -2.583 1.00 90.88 92 VAL A C 1
ATOM 739 O O . VAL A 1 92 ? 6.494 -10.316 -1.636 1.00 90.88 92 VAL A O 1
ATOM 742 N N . THR A 1 93 ? 7.660 -11.083 -3.396 1.00 90.06 93 THR A N 1
ATOM 743 C CA . THR A 1 93 ? 7.293 -12.488 -3.224 1.00 90.06 93 THR A CA 1
ATOM 744 C C . THR A 1 93 ? 7.818 -13.009 -1.883 1.00 90.06 93 THR A C 1
ATOM 746 O O . THR A 1 93 ? 8.951 -12.740 -1.493 1.00 90.06 93 THR A O 1
ATOM 749 N N . GLY A 1 94 ? 6.975 -13.742 -1.151 1.00 89.75 94 GLY A N 1
ATOM 750 C CA . GLY A 1 94 ? 7.313 -14.310 0.160 1.00 89.75 94 GLY A CA 1
ATOM 751 C C . GLY A 1 94 ? 7.036 -13.396 1.360 1.00 89.75 94 GLY A C 1
ATOM 752 O O . GLY A 1 94 ? 7.074 -13.865 2.498 1.00 89.75 94 GLY A O 1
ATOM 753 N N . PHE A 1 95 ? 6.682 -12.125 1.147 1.00 91.06 95 PHE A N 1
ATOM 754 C CA . PHE A 1 95 ? 6.246 -11.247 2.232 1.00 91.06 95 PHE A CA 1
ATOM 755 C C . PHE A 1 95 ? 4.744 -11.381 2.497 1.00 91.06 95 PHE A C 1
ATOM 757 O O . PHE A 1 95 ? 3.919 -11.341 1.590 1.00 91.06 95 PHE A O 1
ATOM 764 N N . THR A 1 96 ? 4.379 -11.474 3.775 1.00 92.56 96 THR A N 1
ATOM 765 C CA . THR A 1 96 ? 2.975 -11.598 4.216 1.00 92.56 96 THR A CA 1
ATOM 766 C C . THR A 1 96 ? 2.446 -10.336 4.892 1.00 92.56 96 THR A C 1
ATOM 768 O O . THR A 1 96 ? 1.259 -10.240 5.200 1.00 92.56 96 THR A O 1
ATOM 771 N N . LYS A 1 97 ? 3.311 -9.341 5.125 1.00 89.19 97 LYS A N 1
ATOM 772 C CA . LYS A 1 97 ? 2.946 -8.066 5.747 1.00 89.19 97 LYS A CA 1
ATOM 773 C C . LYS A 1 97 ? 3.112 -6.936 4.744 1.00 89.19 97 LYS A C 1
ATOM 775 O O . LYS A 1 97 ? 4.231 -6.616 4.348 1.00 89.19 97 LYS A O 1
ATOM 780 N N . GLY A 1 98 ? 2.020 -6.249 4.426 1.00 86.75 98 GLY A N 1
ATOM 781 C CA . GLY A 1 98 ? 2.031 -5.122 3.493 1.00 86.75 98 GLY A CA 1
ATOM 782 C C . GLY A 1 98 ? 2.993 -4.005 3.903 1.00 86.75 98 GLY A C 1
ATOM 783 O O . GLY A 1 98 ? 3.635 -3.399 3.057 1.00 86.75 98 GLY A O 1
ATOM 784 N N . THR A 1 99 ? 3.203 -3.804 5.206 1.00 89.19 99 THR A N 1
ATOM 785 C CA . THR A 1 99 ? 4.201 -2.850 5.717 1.00 89.19 99 THR A CA 1
ATOM 786 C C . THR A 1 99 ? 5.645 -3.231 5.385 1.00 89.19 99 THR A C 1
ATOM 788 O O . THR A 1 99 ? 6.488 -2.352 5.252 1.00 89.19 99 THR A O 1
ATOM 791 N N . GLU A 1 100 ? 5.965 -4.527 5.318 1.00 90.75 100 GLU A N 1
ATOM 792 C CA . GLU A 1 100 ? 7.301 -4.995 4.918 1.00 90.75 100 GLU A CA 1
ATOM 793 C C . GLU A 1 100 ? 7.467 -4.859 3.404 1.00 90.75 100 GLU A C 1
ATOM 795 O O . GLU A 1 100 ? 8.481 -4.332 2.954 1.00 90.75 100 GLU A O 1
ATOM 800 N N . ILE A 1 101 ? 6.425 -5.217 2.646 1.00 91.56 101 ILE A N 1
ATOM 801 C CA . ILE A 1 101 ? 6.378 -5.041 1.193 1.00 91.56 101 ILE A CA 1
ATOM 802 C C . ILE A 1 101 ? 6.629 -3.577 0.805 1.00 91.56 101 ILE A C 1
ATOM 804 O O . ILE A 1 101 ? 7.527 -3.299 0.014 1.00 91.56 101 ILE A O 1
ATOM 808 N N . ILE A 1 102 ? 5.882 -2.634 1.390 1.00 90.19 102 ILE A N 1
ATOM 809 C CA . ILE A 1 102 ? 6.015 -1.200 1.086 1.00 90.19 102 ILE A CA 1
ATOM 810 C C . ILE A 1 102 ? 7.440 -0.710 1.367 1.00 90.19 102 ILE A C 1
ATOM 812 O O . ILE A 1 102 ? 8.000 -0.006 0.538 1.00 90.19 102 ILE A O 1
ATOM 816 N N . LYS A 1 103 ? 8.064 -1.132 2.476 1.00 90.31 103 LYS A N 1
ATOM 817 C CA . LYS A 1 103 ? 9.455 -0.764 2.801 1.00 90.31 103 LYS A CA 1
ATOM 818 C C . LYS A 1 103 ? 10.467 -1.295 1.787 1.00 90.31 103 LYS A C 1
ATOM 820 O O . LYS A 1 103 ? 11.453 -0.620 1.502 1.00 90.31 103 LYS A O 1
ATOM 825 N N . VAL A 1 104 ? 10.272 -2.516 1.286 1.00 90.94 104 VAL A N 1
ATOM 826 C CA . VAL A 1 104 ? 11.144 -3.097 0.253 1.00 90.94 104 VAL A CA 1
ATOM 827 C C . VAL A 1 104 ? 11.000 -2.315 -1.047 1.00 90.94 104 VAL A C 1
ATOM 829 O O . VAL A 1 104 ? 12.005 -1.880 -1.604 1.00 90.94 104 VAL A O 1
ATOM 832 N N . LEU A 1 105 ? 9.764 -2.071 -1.483 1.00 90.12 105 LEU A N 1
ATOM 833 C CA . LEU A 1 105 ? 9.486 -1.294 -2.689 1.00 90.12 105 LEU A CA 1
ATOM 834 C C . LEU A 1 105 ? 10.023 0.138 -2.581 1.00 90.12 105 LEU A C 1
ATOM 836 O O . LEU A 1 105 ? 10.621 0.630 -3.528 1.00 90.12 105 LEU A O 1
ATOM 840 N N . GLU A 1 106 ? 9.893 0.771 -1.416 1.00 90.25 106 GLU A N 1
ATOM 841 C CA . GLU A 1 106 ? 10.440 2.102 -1.152 1.00 90.25 106 GLU A CA 1
ATOM 842 C C . GLU A 1 106 ? 11.958 2.126 -1.312 1.00 90.25 106 GLU A C 1
ATOM 844 O O . GLU A 1 106 ? 12.491 2.978 -2.011 1.00 90.25 106 GLU A O 1
ATOM 849 N N . ARG A 1 107 ? 12.678 1.154 -0.748 1.00 89.56 107 ARG A N 1
ATOM 850 C CA . ARG A 1 107 ? 14.139 1.080 -0.910 1.00 89.56 107 ARG A CA 1
ATOM 851 C C . ARG A 1 107 ? 14.577 0.891 -2.361 1.00 89.56 107 ARG A C 1
ATOM 853 O O . ARG A 1 107 ? 15.662 1.341 -2.714 1.00 89.56 107 ARG A O 1
ATOM 860 N N . LEU A 1 108 ? 13.773 0.191 -3.158 1.00 87.38 108 LEU A N 1
ATOM 861 C CA . LEU A 1 108 ? 14.099 -0.152 -4.542 1.00 87.38 108 LEU A CA 1
ATOM 862 C C . LEU A 1 108 ? 13.707 0.942 -5.534 1.00 87.38 108 LEU A C 1
ATOM 864 O O . LEU A 1 108 ? 14.413 1.160 -6.514 1.00 87.38 108 LEU A O 1
ATOM 868 N N . PHE A 1 109 ? 12.576 1.603 -5.297 1.00 87.94 109 PHE A N 1
ATOM 869 C CA . PHE A 1 109 ? 11.927 2.454 -6.289 1.00 87.94 109 PHE A CA 1
ATOM 870 C C . PHE A 1 109 ? 11.751 3.903 -5.847 1.00 87.94 109 PHE A C 1
ATOM 872 O O . PHE A 1 109 ? 11.455 4.739 -6.701 1.00 87.94 109 PHE A O 1
ATOM 879 N N . ALA A 1 110 ? 11.977 4.239 -4.572 1.00 83.31 110 ALA A N 1
ATOM 880 C CA . ALA A 1 110 ? 12.048 5.640 -4.185 1.00 83.31 110 ALA A CA 1
ATOM 881 C C . ALA A 1 110 ? 13.232 6.298 -4.896 1.00 83.31 110 ALA A C 1
ATOM 883 O O . ALA A 1 110 ? 14.393 5.925 -4.708 1.00 83.31 110 ALA A O 1
ATOM 884 N N . ALA A 1 111 ? 12.928 7.289 -5.729 1.00 69.81 111 ALA A N 1
ATOM 885 C CA . ALA A 1 111 ? 13.945 8.114 -6.345 1.00 69.81 111 ALA A CA 1
ATOM 886 C C . ALA A 1 111 ? 14.689 8.874 -5.234 1.00 69.81 111 ALA A C 1
ATOM 888 O O . ALA A 1 111 ? 14.100 9.675 -4.511 1.00 69.81 111 ALA A O 1
ATOM 889 N N . LYS A 1 112 ? 15.999 8.647 -5.082 1.00 64.31 112 LYS A N 1
ATOM 890 C CA . LYS A 1 112 ? 16.849 9.576 -4.327 1.00 64.31 112 LYS A CA 1
ATOM 891 C C . LYS A 1 112 ? 17.071 10.806 -5.205 1.00 64.31 112 LYS A C 1
ATOM 893 O O . LYS A 1 112 ? 18.006 10.836 -5.996 1.00 64.31 112 LYS A O 1
ATOM 898 N N . GLY A 1 113 ? 16.184 11.788 -5.090 1.00 48.44 113 GLY A N 1
ATOM 899 C CA . GLY A 1 113 ? 16.251 13.042 -5.837 1.00 48.44 113 GLY A CA 1
ATOM 900 C C . GLY A 1 113 ? 15.520 14.147 -5.086 1.00 48.44 113 GLY A C 1
ATOM 901 O O . GLY A 1 113 ? 14.388 13.970 -4.652 1.00 48.44 113 GLY A O 1
ATOM 902 N N . ILE A 1 114 ? 16.207 15.268 -4.899 1.00 49.25 114 ILE A N 1
ATOM 903 C CA . ILE A 1 114 ? 15.893 16.388 -3.999 1.00 49.25 114 ILE A CA 1
ATOM 904 C C . ILE A 1 114 ? 14.613 17.172 -4.394 1.00 49.25 114 ILE A C 1
ATOM 906 O O . ILE A 1 114 ? 14.126 17.977 -3.604 1.00 49.25 114 ILE A O 1
ATOM 910 N N . ASP A 1 115 ? 13.982 16.866 -5.532 1.00 53.09 115 ASP A N 1
ATOM 911 C CA . ASP A 1 115 ? 12.975 17.740 -6.160 1.00 53.09 115 ASP A CA 1
ATOM 912 C C . ASP A 1 115 ? 11.500 17.412 -5.846 1.00 53.09 115 ASP A C 1
ATOM 914 O O . ASP A 1 115 ? 10.622 18.241 -6.063 1.00 53.09 115 ASP A O 1
ATOM 918 N N . GLN A 1 116 ? 11.180 16.250 -5.265 1.00 48.75 116 GLN A N 1
ATOM 919 C CA . GLN A 1 116 ? 9.778 15.880 -4.967 1.00 48.75 116 GLN A CA 1
ATOM 920 C C . GLN A 1 116 ? 9.198 16.535 -3.708 1.00 48.75 116 GLN A C 1
ATOM 922 O O . GLN A 1 116 ? 7.992 16.477 -3.470 1.00 48.75 116 GLN A O 1
ATOM 927 N N . LYS A 1 117 ? 10.038 17.163 -2.880 1.00 47.28 117 LYS A N 1
ATOM 928 C CA . LYS A 1 117 ? 9.622 17.672 -1.567 1.00 47.28 117 LYS A CA 1
ATOM 929 C C . LYS A 1 117 ? 8.911 19.032 -1.623 1.00 47.28 117 LYS A C 1
ATOM 931 O O . LYS A 1 117 ? 8.326 19.429 -0.622 1.00 47.28 117 LYS A O 1
ATOM 936 N N . MET A 1 118 ? 8.948 19.733 -2.759 1.00 50.41 118 MET A N 1
ATOM 937 C CA . MET A 1 118 ? 8.382 21.085 -2.890 1.00 50.41 118 MET A CA 1
ATOM 938 C C . MET A 1 118 ? 7.004 21.143 -3.562 1.00 50.41 118 MET A C 1
ATOM 940 O O . MET A 1 118 ? 6.264 22.082 -3.288 1.00 50.41 118 MET A O 1
ATOM 944 N N . ASP A 1 119 ? 6.637 20.187 -4.419 1.00 63.22 119 ASP A N 1
ATOM 945 C CA . ASP A 1 119 ? 5.710 20.526 -5.506 1.00 63.22 119 ASP A CA 1
ATOM 946 C C . ASP A 1 119 ? 4.217 20.395 -5.158 1.00 63.22 119 ASP A C 1
ATOM 948 O O . ASP A 1 119 ? 3.494 21.376 -5.237 1.00 63.22 119 ASP A O 1
ATOM 952 N N . LEU A 1 120 ? 3.710 19.256 -4.685 1.00 52.53 120 LEU A N 1
ATOM 953 C CA . LEU A 1 120 ? 2.245 19.097 -4.626 1.00 52.53 120 LEU A CA 1
ATOM 954 C C . LEU A 1 120 ? 1.616 19.460 -3.271 1.00 52.53 120 LEU A C 1
ATOM 956 O O . LEU A 1 120 ? 0.568 20.099 -3.209 1.00 52.53 120 LEU A O 1
ATOM 960 N N . TRP A 1 121 ? 2.245 19.068 -2.162 1.00 57.38 121 TRP A N 1
ATOM 961 C CA . TRP A 1 121 ? 1.668 19.270 -0.828 1.00 57.38 121 TRP A CA 1
ATOM 962 C C . TRP A 1 121 ? 1.717 20.734 -0.385 1.00 57.38 121 TRP A C 1
ATOM 964 O O . TRP A 1 121 ? 0.747 21.243 0.172 1.00 57.38 121 TRP A O 1
ATOM 974 N N . THR A 1 122 ? 2.809 21.432 -0.709 1.00 64.50 122 THR A N 1
ATOM 975 C CA . THR A 1 122 ? 2.930 22.882 -0.524 1.00 64.50 122 THR A CA 1
ATOM 976 C C . THR A 1 122 ? 1.820 23.609 -1.282 1.00 64.50 122 THR A C 1
ATOM 978 O O . THR A 1 122 ? 1.147 24.450 -0.700 1.00 64.50 122 THR A O 1
ATOM 981 N N . GLN A 1 123 ? 1.555 23.240 -2.542 1.00 61.16 123 GLN A N 1
ATOM 982 C CA . GLN A 1 123 ? 0.477 23.834 -3.343 1.00 61.16 123 GLN A CA 1
ATOM 983 C C . GLN A 1 123 ? -0.914 23.555 -2.746 1.00 61.16 123 GLN A C 1
ATOM 985 O O . GLN A 1 123 ? -1.737 24.466 -2.663 1.00 61.16 123 GLN A O 1
ATOM 990 N N . LEU A 1 124 ? -1.164 22.335 -2.257 1.00 62.84 124 LEU A N 1
ATOM 991 C CA . LEU A 1 124 ? -2.444 21.953 -1.645 1.00 62.84 124 LEU A CA 1
ATOM 992 C C . LEU A 1 124 ? -2.719 22.652 -0.301 1.00 62.84 124 LEU A C 1
ATOM 994 O O . LEU A 1 124 ? -3.882 22.868 0.031 1.00 62.84 124 LEU A O 1
ATOM 998 N N . GLN A 1 125 ? -1.690 23.067 0.449 1.00 63.53 125 GLN A N 1
ATOM 999 C CA . GLN A 1 125 ? -1.862 23.868 1.672 1.00 63.53 125 GLN A CA 1
ATOM 1000 C C . GLN A 1 125 ? -2.341 25.306 1.404 1.00 63.53 125 GLN A C 1
ATOM 1002 O O . GLN A 1 125 ? -2.923 25.929 2.295 1.00 63.53 125 GLN A O 1
ATOM 1007 N N . PHE A 1 126 ? -2.123 25.840 0.197 1.00 59.91 126 PHE A N 1
ATOM 1008 C CA . PHE A 1 126 ? -2.558 27.192 -0.177 1.00 59.91 126 PHE A CA 1
ATOM 1009 C C . PHE A 1 126 ? -3.949 27.240 -0.819 1.00 59.91 126 PHE A C 1
ATOM 1011 O O . PHE A 1 126 ? -4.527 28.322 -0.936 1.00 59.91 126 PHE A O 1
ATOM 1018 N N . VAL A 1 127 ? -4.529 26.092 -1.181 1.00 59.34 127 VAL A N 1
ATOM 1019 C CA . VAL A 1 127 ? -5.911 26.023 -1.668 1.00 59.34 127 VAL A CA 1
ATOM 1020 C C . VAL A 1 127 ? -6.859 26.148 -0.475 1.00 59.34 127 VAL A C 1
ATOM 1022 O O . VAL A 1 127 ? -7.208 25.171 0.185 1.00 59.34 127 VAL A O 1
ATOM 1025 N N . LYS A 1 128 ? -7.287 27.378 -0.175 1.00 61.31 128 LYS A N 1
ATOM 1026 C CA . LYS A 1 128 ? -8.411 27.613 0.736 1.00 61.31 128 LYS A CA 1
ATOM 1027 C C . LYS A 1 128 ? -9.714 27.406 -0.028 1.00 61.31 128 LYS A C 1
ATOM 1029 O O . LYS A 1 128 ? -9.978 28.089 -1.012 1.00 61.31 128 LYS A O 1
ATOM 1034 N N . TRP A 1 129 ? -10.520 26.465 0.447 1.00 47.97 129 TRP A N 1
ATOM 1035 C CA . TRP A 1 129 ? -11.893 26.272 -0.005 1.00 47.97 129 TRP A CA 1
ATOM 1036 C C . TRP A 1 129 ? -12.734 27.489 0.404 1.00 47.97 129 TRP A C 1
ATOM 1038 O O . TRP A 1 129 ? -12.991 27.684 1.593 1.00 47.97 129 TRP A O 1
ATOM 1048 N N . ASP A 1 130 ? -13.134 28.322 -0.560 1.00 55.16 130 ASP A N 1
ATOM 1049 C CA . ASP A 1 130 ? -14.057 29.430 -0.303 1.00 55.16 130 ASP A CA 1
ATOM 1050 C C . ASP A 1 130 ? -15.494 28.894 -0.284 1.00 55.16 130 ASP A C 1
ATOM 1052 O O . ASP A 1 130 ? -16.125 28.675 -1.318 1.00 55.16 130 ASP A O 1
ATOM 1056 N N . SER A 1 131 ? -16.006 28.605 0.914 1.00 53.94 131 SER A N 1
ATOM 1057 C CA . SER A 1 131 ? -17.407 28.235 1.114 1.00 53.94 131 SER A CA 1
ATOM 1058 C C . SER A 1 131 ? -18.266 29.488 1.295 1.00 53.94 131 SER A C 1
ATOM 1060 O O . SER A 1 131 ? -18.746 29.770 2.398 1.00 53.94 131 SER A O 1
ATOM 1062 N N . LYS A 1 132 ? -18.471 30.254 0.228 1.00 47.16 132 LYS A N 1
ATOM 1063 C CA . LYS A 1 132 ? -19.529 31.274 0.153 1.00 47.16 132 LYS A CA 1
ATOM 1064 C C . LYS A 1 132 ? -20.225 31.094 -1.199 1.00 47.16 132 LYS A C 1
ATOM 1066 O O . LYS A 1 132 ? -19.554 31.114 -2.221 1.00 47.16 132 LYS A O 1
ATOM 1071 N N . LYS A 1 133 ? -21.455 30.566 -1.259 1.00 44.19 133 LYS A N 1
ATOM 1072 C CA . LYS A 1 133 ? -22.743 31.234 -0.969 1.00 44.19 133 LYS A CA 1
ATOM 1073 C C . LYS A 1 133 ? -22.856 32.598 -1.629 1.00 44.19 133 LYS A C 1
ATOM 1075 O O . LYS A 1 133 ? -22.118 33.503 -1.190 1.00 44.19 133 LYS A O 1
#

Secondary structure (DSSP, 8-state):
-HHHHHHHHHHHHHT-----B---GGG------TTTSB-STTTHHHHHHHHHHHHHHTT--TT---PBPHHHHHHHHHHHHHTB-HHHHHHHTT---HHHHHHHHHHHHS---GGGGSSHHHHHHH-------

pLDDT: mean 77.1, std 17.07, range [44.12, 95.75]

Radius of gyration: 19.67 Å; chains: 1; bounding box: 40×46×66 Å

Sequence (133 aa):
MEKLIKVFAKLSSESERKKNTYLDWKYFDFKLSEKNRLQGSNNWEIWKTAVWVALMAVGYRDGDSAKLTYVDKAKLAAAVVANVREGPMAVVTGFTKGTEIIKVLERLFAAKGIDQKMDLWTQLQFVKWDSKK

Foldseek 3Di:
DVVVVVVVVVVVVVVVPLAAQDFQCVPQPDADDPVQFADALVNLVVLVVSLVVSRVVRPDDPPRSHDHDLVSQQVLLVNNCNRHDPVLNVQQPPDRGNVVSNVSRCVGRVDPDPPPPPPDVVVVVPDDDPPDD